Protein AF-A0A1I3SC33-F1 (afdb_monomer_lite)

Secondary structure (DSSP, 8-state):
-PPP------------PPPPTT-GGGSGGGHHHHTT-TTTB--EEPPPBGGGTTB--EE--B-STTGGGGGS--EE-PPPHHHHHHHHHTT-TT-SHHHHHHHHHHHEEETT---SS--BSSSEEEEE-SS--TTTTPPPPS-S------TTS------------EEEPP-PPPPPPSS---

Foldseek 3Di:
DDDDDPDPDPDLDQQPADDDPVLLLQDLVSLVVQFPDVRFWPFDWDAQDVVVVGDIDTDTWGNHGVIVVSNDNQFDDDDDQVVQCVVVVVVPPLSHSVSCQVVQQQQEQEPVGDDSRHHRHHPWYKYFDPDDDPPPPDDDPPDDDDDPPPPPPDPDDDDDPPPGGIGTRDDDDPPDDPDDDD

pLDDT: mean 70.94, std 26.4, range [23.22, 97.81]

Structure (mmCIF, N/CA/C/O backbone):
data_AF-A0A1I3SC33-F1
#
_entry.id   AF-A0A1I3SC33-F1
#
loop_
_atom_site.group_PDB
_atom_site.id
_atom_site.type_symbol
_atom_site.label_atom_id
_atom_site.label_alt_id
_atom_site.label_comp_id
_atom_site.label_asym_id
_atom_site.label_entity_id
_atom_site.label_seq_id
_atom_site.pdbx_PDB_ins_code
_atom_site.Cartn_x
_atom_site.Cartn_y
_atom_site.Cartn_z
_atom_site.occupancy
_atom_site.B_iso_or_equiv
_atom_site.auth_seq_id
_atom_site.auth_comp_id
_atom_site.auth_asym_id
_atom_site.auth_atom_id
_atom_site.pdbx_PDB_model_num
ATOM 1 N N . MET A 1 1 ? -7.477 -32.908 -13.577 1.00 32.03 1 MET A N 1
ATOM 2 C CA . MET A 1 1 ? -6.289 -32.038 -13.717 1.00 32.03 1 MET A CA 1
ATOM 3 C C . MET A 1 1 ? -6.618 -30.701 -13.065 1.00 32.03 1 MET A C 1
ATOM 5 O O . MET A 1 1 ? -7.556 -30.053 -13.505 1.00 32.03 1 MET A O 1
ATOM 9 N N . ARG A 1 2 ? -5.966 -30.360 -11.945 1.00 26.41 2 ARG A N 1
ATOM 10 C CA . ARG A 1 2 ? -6.160 -29.098 -11.205 1.00 26.41 2 ARG A CA 1
ATOM 11 C C . ARG A 1 2 ? -5.083 -28.110 -11.666 1.00 26.41 2 ARG A C 1
ATOM 13 O O . ARG A 1 2 ? -3.906 -28.429 -11.538 1.00 26.41 2 ARG A O 1
ATOM 20 N N . GLY A 1 3 ? -5.483 -26.969 -12.226 1.00 28.27 3 GLY A N 1
ATOM 21 C CA . GLY A 1 3 ? -4.575 -25.861 -12.547 1.00 28.27 3 GLY A CA 1
ATOM 22 C C . GLY A 1 3 ? -4.099 -25.140 -11.277 1.00 28.27 3 GLY A C 1
ATOM 23 O O . GLY A 1 3 ? -4.764 -25.243 -10.241 1.00 28.27 3 GLY A O 1
ATOM 24 N N . PRO A 1 4 ? -2.946 -24.451 -11.309 1.00 35.31 4 PRO A N 1
ATOM 25 C CA . PRO A 1 4 ? -2.376 -23.840 -10.118 1.00 35.31 4 PRO A CA 1
ATOM 26 C C . PRO A 1 4 ? -3.161 -22.580 -9.732 1.00 35.31 4 PRO A C 1
ATOM 28 O O . PRO A 1 4 ? -3.255 -21.621 -10.494 1.00 35.31 4 PRO A O 1
ATOM 31 N N . ASN A 1 5 ? -3.721 -22.593 -8.522 1.00 26.94 5 ASN A N 1
ATOM 32 C CA . ASN A 1 5 ? -4.323 -21.429 -7.880 1.00 26.94 5 ASN A CA 1
ATOM 33 C C . ASN A 1 5 ? -3.212 -20.448 -7.483 1.00 26.94 5 ASN A C 1
ATOM 35 O O . ASN A 1 5 ? -2.452 -20.720 -6.552 1.00 26.94 5 ASN A O 1
ATOM 39 N N . LEU A 1 6 ? -3.117 -19.305 -8.165 1.00 27.39 6 L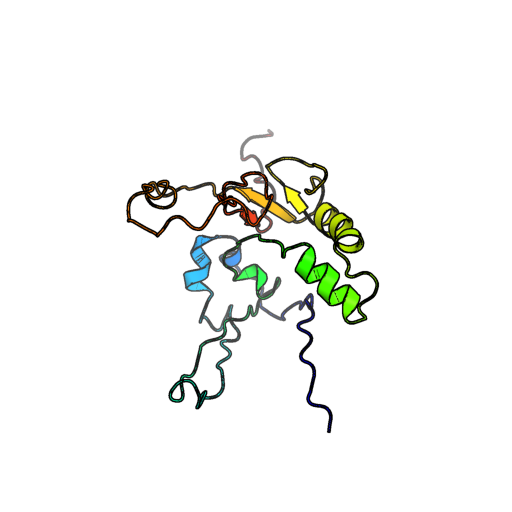EU A N 1
ATOM 40 C CA . LEU A 1 6 ? -2.217 -18.223 -7.772 1.00 27.39 6 LEU A CA 1
ATOM 41 C C . LEU A 1 6 ? -2.898 -17.372 -6.686 1.00 27.39 6 LEU A C 1
ATOM 43 O O . LEU A 1 6 ? -3.563 -16.375 -6.962 1.00 27.39 6 LEU A O 1
ATOM 47 N N . PHE A 1 7 ? -2.757 -17.788 -5.429 1.00 26.28 7 PHE A N 1
ATOM 48 C CA . PHE A 1 7 ? -3.059 -16.937 -4.282 1.00 26.28 7 PHE A CA 1
ATOM 49 C C . PHE A 1 7 ? -1.964 -15.872 -4.178 1.00 26.28 7 PHE A C 1
ATOM 51 O O . PHE A 1 7 ? -0.813 -16.176 -3.860 1.00 26.28 7 PHE A O 1
ATOM 58 N N . GLN A 1 8 ? -2.299 -14.612 -4.462 1.00 26.36 8 GLN A N 1
ATOM 59 C CA . GLN A 1 8 ? -1.384 -13.497 -4.234 1.00 26.36 8 GLN A CA 1
ATOM 60 C C . GLN A 1 8 ? -1.348 -13.185 -2.734 1.00 26.36 8 GLN A C 1
ATOM 62 O O . GLN A 1 8 ? -2.037 -12.303 -2.231 1.00 26.36 8 GLN A O 1
ATOM 67 N N . HIS A 1 9 ? -0.553 -13.966 -2.005 1.00 24.91 9 HIS A N 1
ATOM 68 C CA . HIS A 1 9 ? -0.194 -13.681 -0.625 1.00 24.91 9 HIS A CA 1
ATOM 69 C C . HIS A 1 9 ? 0.606 -12.374 -0.572 1.00 24.91 9 HIS A C 1
ATOM 71 O O . HIS A 1 9 ? 1.590 -12.202 -1.296 1.00 24.91 9 HIS A O 1
ATOM 77 N N . LEU A 1 10 ? 0.201 -11.459 0.310 1.00 25.86 10 LEU A N 1
ATOM 78 C CA . LEU A 1 10 ? 1.016 -10.323 0.728 1.00 25.86 10 LEU A CA 1
ATOM 79 C C . LEU A 1 10 ? 2.212 -10.872 1.525 1.00 25.86 10 LEU A C 1
ATOM 81 O O . LEU A 1 10 ? 2.184 -10.968 2.748 1.00 25.86 10 LEU A O 1
ATOM 85 N N . VAL A 1 11 ? 3.248 -11.303 0.811 1.00 25.05 11 VAL A N 1
ATOM 86 C CA . VAL A 1 11 ? 4.534 -11.676 1.397 1.00 25.05 11 VAL A CA 1
ATOM 87 C C . VAL A 1 11 ? 5.202 -10.389 1.870 1.00 25.05 11 VAL A C 1
ATOM 89 O O . VAL A 1 11 ? 5.450 -9.482 1.073 1.00 25.05 11 VAL A O 1
ATOM 92 N N . HIS A 1 12 ? 5.529 -10.313 3.162 1.00 26.64 12 HIS A N 1
ATOM 93 C CA . HIS A 1 12 ? 6.510 -9.361 3.678 1.00 26.64 12 HIS A CA 1
ATOM 94 C C . HIS A 1 12 ? 7.885 -9.794 3.143 1.00 26.64 12 HIS A C 1
ATOM 96 O O . HIS A 1 12 ? 8.677 -10.435 3.826 1.00 26.64 12 HIS A O 1
ATOM 102 N N . ALA A 1 13 ? 8.136 -9.545 1.858 1.00 32.19 13 ALA A N 1
ATOM 103 C CA . ALA A 1 13 ? 9.414 -9.845 1.244 1.00 32.19 13 ALA A CA 1
ATOM 104 C C . ALA A 1 13 ? 10.390 -8.762 1.707 1.00 32.19 13 ALA A C 1
ATOM 106 O O . ALA A 1 13 ? 10.353 -7.632 1.215 1.00 32.19 13 ALA A O 1
ATOM 107 N N . GLN A 1 14 ? 11.273 -9.092 2.651 1.00 36.09 14 GLN A N 1
ATOM 108 C CA . GLN A 1 14 ? 12.533 -8.367 2.769 1.00 36.09 14 GLN A CA 1
ATOM 109 C C . GLN A 1 14 ? 13.328 -8.647 1.489 1.00 36.09 14 GLN A C 1
ATOM 111 O O . GLN A 1 14 ? 14.097 -9.599 1.407 1.00 36.09 14 GLN A O 1
ATOM 116 N N . ALA A 1 15 ? 13.076 -7.859 0.442 1.00 41.19 15 ALA A N 1
ATOM 117 C CA . ALA A 1 15 ? 13.865 -7.932 -0.774 1.00 41.19 15 ALA A CA 1
ATOM 118 C C . ALA A 1 15 ? 15.292 -7.468 -0.451 1.00 41.19 15 ALA A C 1
ATOM 120 O O . ALA A 1 15 ? 15.502 -6.428 0.175 1.00 41.19 15 ALA A O 1
ATOM 121 N N . SER A 1 16 ? 16.260 -8.271 -0.886 1.00 42.97 16 SER A N 1
ATOM 122 C CA . SER A 1 16 ? 17.707 -8.166 -0.677 1.00 42.97 16 SER A CA 1
ATOM 123 C C . SER A 1 16 ? 18.358 -6.974 -1.402 1.00 42.97 16 SER A C 1
ATOM 125 O O . SER A 1 16 ? 19.382 -7.126 -2.072 1.00 42.97 16 SER A O 1
ATOM 127 N N . GLY A 1 17 ? 17.742 -5.794 -1.361 1.00 47.75 17 GLY A N 1
ATOM 128 C CA . GLY A 1 17 ? 18.296 -4.598 -1.985 1.00 47.75 17 GLY A CA 1
ATOM 129 C C . GLY A 1 17 ? 19.280 -3.866 -1.083 1.00 47.75 17 GLY A C 1
ATOM 130 O O . GLY A 1 17 ? 19.218 -3.935 0.145 1.00 47.75 17 GLY A O 1
ATOM 131 N N . LYS A 1 18 ? 20.211 -3.147 -1.711 1.00 54.91 18 LYS A N 1
ATOM 132 C CA . LYS A 1 18 ? 21.205 -2.336 -1.002 1.00 54.91 18 LYS A CA 1
ATOM 133 C C . LYS A 1 18 ? 20.527 -1.105 -0.401 1.00 54.91 18 LYS A C 1
ATOM 135 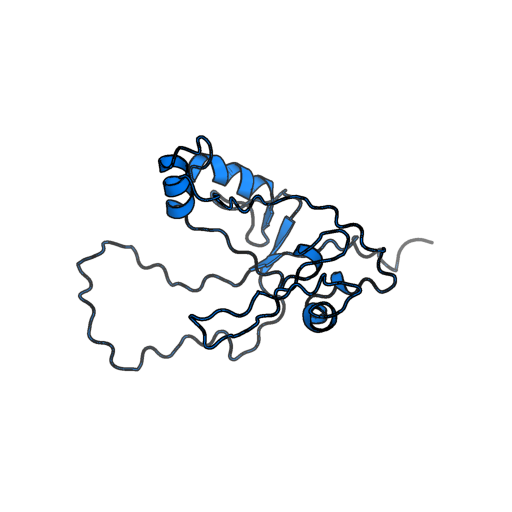O O . LYS A 1 18 ? 19.747 -0.448 -1.084 1.00 54.91 18 LYS A O 1
ATOM 140 N N . SER A 1 19 ? 20.888 -0.766 0.837 1.00 57.41 19 SER A N 1
ATOM 141 C CA . SER A 1 19 ? 20.473 0.490 1.473 1.00 57.41 19 SER A CA 1
ATOM 142 C C . SER A 1 19 ? 20.785 1.698 0.574 1.00 57.41 19 SER A C 1
ATOM 144 O O . SER A 1 19 ? 21.815 1.753 -0.113 1.00 57.41 19 SER A O 1
ATOM 146 N N . GLU A 1 20 ? 19.867 2.659 0.534 1.00 60.09 20 GLU A N 1
ATOM 147 C CA . GLU A 1 20 ? 19.929 3.799 -0.373 1.00 60.09 20 GLU A CA 1
ATOM 148 C C . GLU A 1 20 ? 20.576 5.013 0.288 1.00 60.09 20 GLU A C 1
ATOM 150 O O . GLU A 1 20 ? 20.032 5.586 1.224 1.00 60.09 20 GLU A O 1
ATOM 155 N N . LYS A 1 21 ? 21.707 5.475 -0.255 1.00 59.97 21 LYS A N 1
ATOM 156 C CA . LYS A 1 21 ? 22.422 6.652 0.272 1.00 59.97 21 LYS A CA 1
ATOM 157 C C . LYS A 1 21 ? 21.638 7.968 0.154 1.00 59.97 21 LYS A C 1
ATOM 159 O O . LYS A 1 21 ? 21.850 8.862 0.957 1.00 59.97 21 LYS A O 1
ATOM 164 N N . LEU A 1 22 ? 20.777 8.092 -0.859 1.00 64.31 22 LEU A N 1
ATOM 165 C CA . LEU A 1 22 ? 20.050 9.330 -1.181 1.00 64.31 22 LEU A CA 1
ATOM 166 C C . LEU A 1 22 ? 18.586 9.317 -0.705 1.00 64.31 22 LEU A C 1
ATOM 168 O O . LEU A 1 22 ? 17.872 10.283 -0.942 1.00 64.31 22 LEU A O 1
ATOM 172 N N . ASN A 1 23 ? 18.139 8.226 -0.064 1.00 78.75 23 ASN A N 1
ATOM 173 C CA . ASN A 1 23 ? 16.772 8.038 0.439 1.00 78.75 23 ASN A CA 1
ATOM 174 C C . ASN A 1 23 ? 15.668 8.409 -0.578 1.00 78.75 23 ASN A C 1
ATOM 176 O O . ASN A 1 23 ? 14.636 8.981 -0.223 1.00 78.75 23 ASN A O 1
ATOM 180 N N . ILE A 1 24 ? 15.882 8.105 -1.862 1.00 79.06 24 ILE A N 1
ATOM 181 C CA . ILE A 1 24 ? 14.985 8.536 -2.940 1.00 79.06 24 ILE A CA 1
ATOM 182 C C . ILE A 1 24 ? 13.604 7.874 -2.821 1.00 79.06 24 ILE A C 1
ATOM 184 O O . ILE A 1 24 ? 12.593 8.507 -3.111 1.00 79.06 24 ILE A O 1
ATOM 188 N N . THR A 1 25 ? 13.526 6.657 -2.272 1.00 79.25 25 THR A N 1
ATOM 189 C CA . THR A 1 25 ? 12.257 5.971 -1.977 1.00 79.25 25 THR A CA 1
ATOM 190 C C . THR A 1 25 ? 11.397 6.662 -0.922 1.00 79.25 25 THR A C 1
ATOM 192 O O . THR A 1 25 ? 10.219 6.338 -0.799 1.00 79.25 25 THR A O 1
ATOM 195 N N . SER A 1 26 ? 11.931 7.603 -0.145 1.00 82.25 26 SER A N 1
ATOM 196 C CA . SER A 1 26 ? 11.119 8.404 0.781 1.00 82.25 26 SER A CA 1
ATOM 197 C C . SER A 1 26 ? 10.384 9.557 0.101 1.00 82.25 26 SER A C 1
ATOM 199 O O . SER A 1 26 ? 9.431 10.077 0.675 1.00 82.25 26 SER A O 1
ATOM 201 N N . VAL A 1 27 ? 10.796 9.943 -1.113 1.00 84.44 27 VAL A N 1
ATOM 202 C CA . VAL A 1 27 ? 10.223 11.068 -1.853 1.00 84.44 27 VAL A CA 1
ATOM 203 C C . VAL A 1 27 ? 9.103 10.555 -2.768 1.00 84.44 27 VAL A C 1
ATOM 205 O O . VAL A 1 27 ? 9.390 9.879 -3.756 1.00 84.44 27 VAL A O 1
ATOM 208 N N . PRO A 1 28 ? 7.831 10.912 -2.504 1.00 80.06 28 PRO A N 1
ATOM 209 C CA . PRO A 1 28 ? 6.662 10.534 -3.302 1.00 80.06 28 PRO A CA 1
ATOM 210 C C . PRO A 1 28 ? 6.840 10.578 -4.825 1.00 80.06 28 PRO A C 1
ATOM 212 O O . PRO A 1 28 ? 6.625 9.590 -5.526 1.00 80.06 28 PRO A O 1
ATOM 215 N N . ALA A 1 29 ? 7.257 11.737 -5.339 1.00 82.94 29 ALA A N 1
ATOM 216 C CA . ALA A 1 29 ? 7.386 11.986 -6.770 1.00 82.94 29 ALA A CA 1
ATOM 217 C C . ALA A 1 29 ? 8.534 11.197 -7.414 1.00 82.94 29 ALA A C 1
ATOM 219 O O . ALA A 1 29 ? 8.577 11.049 -8.634 1.00 82.94 29 ALA A O 1
ATOM 220 N N . ALA A 1 30 ? 9.458 10.669 -6.609 1.00 83.88 30 ALA A N 1
ATOM 221 C CA . ALA A 1 30 ? 10.629 9.989 -7.124 1.00 83.88 30 ALA A CA 1
ATOM 222 C C . ALA A 1 30 ? 10.360 8.553 -7.597 1.00 83.88 30 ALA A C 1
ATOM 224 O O . ALA A 1 30 ? 11.254 7.927 -8.160 1.00 83.88 30 ALA A O 1
ATOM 225 N N . LEU A 1 31 ? 9.118 8.068 -7.463 1.00 85.19 31 LEU A N 1
ATOM 226 C CA . LEU A 1 31 ? 8.608 6.867 -8.132 1.00 85.19 31 LEU A CA 1
ATOM 227 C C . LEU A 1 31 ? 9.031 6.778 -9.609 1.00 85.19 31 LEU A C 1
ATOM 229 O O . LEU A 1 31 ? 9.401 5.711 -10.094 1.00 85.19 31 LEU A O 1
ATOM 233 N N . LEU A 1 32 ? 8.996 7.910 -10.319 1.00 86.56 32 LEU A N 1
ATOM 234 C CA . LEU A 1 32 ? 9.347 7.991 -11.740 1.00 86.56 32 LEU A CA 1
ATOM 235 C C . LEU A 1 32 ? 10.818 7.640 -12.020 1.00 86.56 32 LEU A C 1
ATOM 237 O O . LEU A 1 32 ? 11.151 7.272 -13.140 1.00 86.56 32 LEU A O 1
ATOM 241 N N . TYR A 1 33 ? 11.687 7.738 -11.011 1.00 87.25 33 TYR A N 1
ATOM 242 C CA . TYR A 1 33 ? 13.106 7.387 -11.101 1.00 87.25 33 TYR A CA 1
ATOM 243 C C . TYR A 1 33 ? 13.412 5.974 -10.585 1.00 87.25 33 TYR A C 1
ATOM 245 O O . TYR A 1 33 ? 14.527 5.478 -10.778 1.00 87.25 33 TYR A O 1
ATOM 253 N N . THR A 1 34 ? 12.456 5.334 -9.901 1.00 87.19 34 THR A N 1
ATOM 254 C CA . THR A 1 34 ? 12.630 3.994 -9.330 1.00 87.19 34 THR A CA 1
ATOM 255 C C . THR A 1 34 ? 12.048 2.899 -10.220 1.00 87.19 34 THR A C 1
ATOM 257 O O . THR A 1 34 ? 12.675 1.850 -10.356 1.00 87.19 34 THR A O 1
ATOM 260 N N . ILE A 1 35 ? 10.911 3.134 -10.880 1.00 89.12 35 ILE A N 1
ATOM 261 C CA . ILE A 1 35 ? 10.352 2.202 -11.873 1.00 89.12 35 ILE A CA 1
ATOM 262 C C . ILE A 1 35 ? 11.308 2.071 -13.069 1.00 89.12 35 ILE A C 1
ATOM 264 O O . ILE A 1 35 ? 11.793 3.068 -13.597 1.00 89.12 35 ILE A O 1
ATOM 268 N N . GLY A 1 36 ? 11.586 0.838 -13.506 1.00 88.50 36 GLY A N 1
ATOM 269 C CA . GLY A 1 36 ? 12.467 0.565 -14.648 1.00 88.50 36 GLY A CA 1
ATOM 270 C C . GLY A 1 36 ? 13.970 0.675 -14.351 1.00 88.50 36 GLY A C 1
ATOM 271 O O . GLY A 1 36 ? 14.790 0.383 -15.225 1.00 88.50 36 GLY A O 1
ATOM 272 N N . ASN A 1 37 ? 14.350 1.049 -13.127 1.00 89.12 37 ASN A N 1
ATOM 273 C CA . ASN A 1 37 ? 15.738 1.177 -12.700 1.00 89.12 37 ASN A CA 1
ATOM 274 C C . ASN A 1 37 ? 16.203 -0.103 -11.992 1.00 89.12 37 ASN A C 1
ATOM 276 O O . ASN A 1 37 ? 15.687 -0.444 -10.937 1.00 89.12 37 ASN A O 1
ATOM 280 N N . GLU A 1 38 ? 17.230 -0.777 -12.512 1.00 90.06 38 GLU A N 1
ATOM 281 C CA . GLU A 1 38 ? 17.722 -2.079 -12.010 1.00 90.06 38 GLU A CA 1
ATOM 282 C C . GLU A 1 38 ? 18.175 -2.082 -10.547 1.00 90.06 38 GLU A C 1
ATOM 284 O O . GLU A 1 38 ? 18.268 -3.141 -9.914 1.00 90.06 38 GLU A O 1
ATOM 289 N N . ARG A 1 39 ? 18.464 -0.896 -10.002 1.00 88.38 39 ARG A N 1
ATOM 290 C CA . ARG A 1 39 ? 18.769 -0.721 -8.584 1.00 88.38 39 ARG A CA 1
ATOM 291 C C . ARG A 1 39 ? 17.535 -0.890 -7.696 1.00 88.38 39 ARG A C 1
ATOM 293 O O . ARG A 1 39 ? 17.678 -1.366 -6.574 1.00 88.38 39 ARG A O 1
ATOM 300 N N . TYR A 1 40 ? 16.370 -0.471 -8.180 1.00 89.31 40 TYR A N 1
ATOM 301 C CA . TYR A 1 40 ? 15.133 -0.337 -7.408 1.00 89.31 40 TYR A CA 1
ATOM 302 C C . TYR A 1 40 ? 14.029 -1.287 -7.865 1.00 89.31 40 TYR A C 1
ATOM 304 O O . TYR A 1 40 ? 13.105 -1.553 -7.101 1.00 89.31 40 TYR A O 1
ATOM 312 N N . ASP A 1 41 ? 14.134 -1.812 -9.080 1.00 92.44 41 ASP A N 1
ATOM 313 C CA . ASP A 1 41 ? 13.126 -2.603 -9.764 1.00 92.44 41 ASP A CA 1
ATOM 314 C C . ASP A 1 41 ? 13.749 -3.895 -10.310 1.00 92.44 41 ASP A C 1
ATOM 316 O O . ASP A 1 41 ? 14.838 -3.890 -10.889 1.00 92.44 41 ASP A O 1
ATOM 320 N N . TRP A 1 42 ? 13.052 -5.014 -10.124 1.00 93.06 42 TRP A N 1
ATOM 321 C CA . TRP A 1 42 ? 13.385 -6.290 -10.755 1.00 93.06 42 TRP A CA 1
ATOM 322 C C . TRP A 1 42 ? 13.158 -6.286 -12.269 1.00 93.06 42 TRP A C 1
ATOM 324 O O . TRP A 1 42 ? 13.743 -7.120 -12.953 1.00 93.06 42 TRP A O 1
ATOM 334 N N . LYS A 1 43 ? 12.346 -5.353 -12.788 1.00 94.12 43 LYS A N 1
ATOM 335 C CA . LYS A 1 43 ? 12.043 -5.172 -14.216 1.00 94.12 43 LYS A CA 1
ATOM 336 C C . LYS A 1 43 ? 11.501 -6.442 -14.870 1.00 94.12 43 LYS A C 1
ATOM 338 O O . LYS A 1 43 ? 11.921 -6.807 -15.967 1.00 94.12 43 LYS A O 1
ATOM 343 N N . TYR A 1 44 ? 10.571 -7.117 -14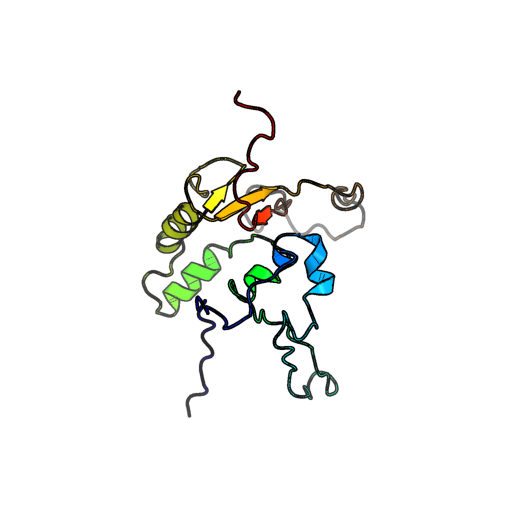.198 1.00 94.12 44 TYR A N 1
ATOM 344 C CA . TYR A 1 44 ? 9.905 -8.257 -14.815 1.00 94.12 44 TYR A CA 1
ATOM 345 C C . TYR A 1 44 ? 9.173 -7.825 -16.080 1.00 94.12 44 TYR A C 1
ATOM 347 O O . TYR A 1 44 ? 8.641 -6.715 -16.170 1.00 94.12 44 TYR A O 1
ATOM 355 N N . GLN A 1 45 ? 9.147 -8.733 -17.041 1.00 95.75 45 GLN A N 1
ATOM 356 C CA . GLN A 1 45 ? 8.380 -8.609 -18.265 1.00 95.75 45 GLN A CA 1
ATOM 357 C C . GLN A 1 45 ? 7.433 -9.796 -18.345 1.00 95.75 45 GLN A C 1
ATOM 359 O O . GLN A 1 45 ? 7.751 -10.882 -17.852 1.00 95.75 45 GLN A O 1
ATOM 364 N N . THR A 1 46 ? 6.254 -9.575 -18.909 1.00 95.56 46 THR A N 1
ATOM 365 C CA . THR A 1 46 ? 5.361 -10.681 -19.246 1.00 95.56 46 THR A CA 1
ATOM 366 C C . THR A 1 46 ? 5.918 -11.451 -20.436 1.00 95.56 46 THR A C 1
ATOM 368 O O . THR A 1 46 ? 6.653 -10.903 -21.256 1.00 95.56 46 THR A O 1
ATOM 371 N N . GLU A 1 47 ? 5.516 -12.709 -20.578 1.00 96.38 47 GLU A N 1
ATOM 372 C CA . GLU A 1 47 ? 5.597 -13.357 -21.886 1.00 96.38 47 GLU A CA 1
ATOM 373 C C . GLU A 1 47 ? 4.677 -12.622 -22.883 1.00 96.38 47 GLU A C 1
ATOM 375 O O . GLU A 1 47 ? 3.714 -11.970 -22.451 1.00 96.38 47 GLU A O 1
ATOM 380 N N . PRO A 1 48 ? 4.943 -12.699 -24.199 1.00 97.12 48 PRO A N 1
ATOM 381 C CA . PRO A 1 48 ? 4.054 -12.143 -25.214 1.00 97.12 48 PRO A CA 1
ATOM 382 C C . PRO A 1 48 ? 2.641 -12.719 -25.080 1.00 97.12 48 PRO A C 1
ATOM 384 O O . PRO A 1 48 ? 2.473 -13.938 -25.079 1.00 97.12 48 PRO A O 1
ATOM 387 N N . ASP A 1 49 ? 1.625 -11.858 -24.989 1.00 93.94 49 ASP A N 1
ATOM 388 C CA . ASP A 1 49 ? 0.225 -12.282 -24.865 1.00 93.94 49 ASP A CA 1
ATOM 389 C C . ASP A 1 49 ? -0.454 -12.364 -26.249 1.00 93.94 49 ASP A C 1
ATOM 391 O O . ASP A 1 49 ? -0.723 -11.325 -26.863 1.00 93.94 49 ASP A O 1
ATOM 395 N N . PRO A 1 50 ? -0.788 -13.568 -26.759 1.00 95.62 50 PRO A N 1
ATOM 396 C CA . PRO A 1 50 ? -1.442 -13.720 -28.059 1.00 95.62 50 PRO A CA 1
ATOM 397 C C . PRO A 1 50 ? -2.838 -13.091 -28.125 1.00 95.62 50 PRO A C 1
ATOM 399 O O . PRO A 1 50 ? -3.311 -12.779 -29.211 1.00 95.62 50 PRO A O 1
ATOM 402 N N . THR A 1 51 ? -3.506 -12.895 -26.984 1.00 96.25 51 THR A N 1
ATOM 403 C CA . THR A 1 51 ? -4.816 -12.223 -26.922 1.00 96.25 51 THR A CA 1
ATOM 404 C C . THR A 1 51 ? -4.701 -10.702 -27.025 1.00 96.25 51 THR A C 1
ATOM 406 O O . THR A 1 51 ? -5.713 -10.010 -27.136 1.00 96.25 51 THR A O 1
ATOM 409 N N . ARG A 1 52 ? -3.469 -10.178 -26.999 1.00 95.44 52 ARG A N 1
ATOM 410 C CA . ARG A 1 52 ? -3.137 -8.750 -27.031 1.00 95.44 52 ARG A CA 1
ATOM 411 C C . ARG A 1 52 ? -2.070 -8.455 -28.087 1.00 95.44 52 ARG A C 1
ATOM 413 O O . ARG A 1 52 ? -1.150 -7.686 -27.828 1.00 95.44 52 ARG A O 1
ATOM 420 N N . ASP A 1 53 ? -2.162 -9.105 -29.247 1.00 95.94 53 ASP A N 1
ATOM 421 C CA . ASP A 1 53 ? -1.248 -8.923 -30.387 1.00 95.94 53 ASP A CA 1
ATOM 422 C C . ASP A 1 53 ? 0.241 -9.138 -30.045 1.00 95.94 53 ASP A C 1
ATOM 424 O O . ASP A 1 53 ? 1.131 -8.497 -30.604 1.00 95.94 53 ASP A O 1
ATOM 428 N N . GLY A 1 54 ? 0.531 -10.041 -29.103 1.00 95.81 54 GLY A N 1
ATOM 429 C CA . GLY A 1 54 ? 1.895 -10.331 -28.658 1.00 95.81 54 GLY A CA 1
ATOM 430 C C . GLY A 1 54 ? 2.499 -9.250 -27.759 1.00 95.81 54 GLY A C 1
ATOM 431 O O . GLY A 1 54 ? 3.721 -9.200 -27.615 1.00 95.81 54 GLY A O 1
ATOM 432 N N . LEU A 1 55 ? 1.676 -8.383 -27.157 1.00 96.94 55 LEU A N 1
ATOM 433 C CA . LEU A 1 55 ? 2.142 -7.338 -26.250 1.00 96.94 55 LEU A CA 1
ATOM 434 C C . LEU A 1 55 ? 2.952 -7.931 -25.085 1.00 96.94 55 LEU A C 1
ATOM 436 O O . LEU A 1 55 ? 2.507 -8.860 -24.409 1.00 96.94 55 LEU A O 1
ATOM 440 N N . VAL A 1 56 ? 4.118 -7.333 -24.834 1.00 96.06 56 VAL A N 1
ATOM 441 C CA . VAL A 1 56 ? 4.976 -7.594 -23.672 1.00 96.06 56 VAL A CA 1
ATOM 442 C C . VAL A 1 56 ? 4.913 -6.385 -22.745 1.00 96.06 56 VAL A C 1
ATOM 444 O O . VAL A 1 56 ? 5.296 -5.278 -23.125 1.00 96.06 56 VAL A O 1
ATOM 447 N N . GLU A 1 57 ? 4.420 -6.584 -21.525 1.00 93.88 57 GLU A N 1
ATOM 448 C CA . GLU A 1 57 ? 4.236 -5.515 -20.544 1.00 93.88 57 GLU A CA 1
ATOM 449 C C . GLU A 1 57 ? 5.352 -5.508 -19.498 1.00 93.88 57 GLU A C 1
ATOM 451 O O . GLU A 1 57 ? 5.788 -6.549 -19.003 1.00 93.88 57 GLU A O 1
ATOM 456 N N . ALA A 1 58 ? 5.785 -4.308 -19.108 1.00 93.25 58 ALA A N 1
ATOM 457 C CA . ALA A 1 58 ? 6.698 -4.124 -17.987 1.00 93.25 58 ALA A CA 1
ATOM 458 C C . ALA A 1 58 ? 5.931 -4.197 -16.660 1.00 93.25 58 ALA A C 1
ATOM 460 O O . ALA A 1 58 ? 4.975 -3.451 -16.438 1.00 93.25 58 ALA A O 1
ATOM 461 N N . TRP A 1 59 ? 6.359 -5.085 -15.765 1.00 94.12 59 TRP A N 1
ATOM 462 C CA . TRP A 1 59 ? 5.747 -5.320 -14.458 1.00 94.12 59 TRP A CA 1
ATOM 463 C C . TRP A 1 59 ? 6.728 -4.931 -13.343 1.00 94.12 59 TRP A C 1
ATOM 465 O O . TRP A 1 59 ? 7.473 -5.783 -12.844 1.00 94.12 59 TRP A O 1
ATOM 475 N N . PRO A 1 60 ? 6.744 -3.650 -12.928 1.00 93.19 60 PRO A N 1
ATOM 476 C CA . PRO A 1 60 ? 7.700 -3.171 -11.940 1.00 93.19 60 PRO A CA 1
ATOM 477 C C . PRO A 1 60 ? 7.480 -3.827 -10.573 1.00 93.19 60 PRO A C 1
ATOM 479 O O . PRO A 1 60 ? 6.352 -3.908 -10.074 1.00 93.19 60 PRO A O 1
ATOM 482 N N . ARG A 1 61 ? 8.565 -4.289 -9.942 1.00 94.38 61 ARG A N 1
ATOM 483 C CA . ARG A 1 61 ? 8.576 -4.895 -8.600 1.00 94.38 61 ARG A CA 1
ATOM 484 C C . ARG A 1 61 ? 9.782 -4.426 -7.807 1.00 94.38 61 ARG A C 1
ATOM 486 O O . ARG A 1 61 ? 10.915 -4.571 -8.246 1.00 94.38 61 ARG A O 1
ATOM 493 N N . GLY A 1 62 ? 9.539 -3.935 -6.593 1.00 91.06 62 GLY A N 1
ATOM 494 C CA . GLY A 1 62 ? 10.590 -3.342 -5.768 1.00 91.06 62 GLY A CA 1
ATOM 495 C C . GLY A 1 62 ? 11.702 -4.324 -5.393 1.00 91.06 62 GLY A C 1
ATOM 496 O O . GLY A 1 62 ? 11.445 -5.376 -4.803 1.00 91.06 62 GLY A O 1
ATOM 497 N N . ARG A 1 63 ? 12.943 -3.939 -5.692 1.00 90.44 63 ARG A N 1
ATOM 498 C CA . ARG A 1 63 ? 14.202 -4.634 -5.390 1.00 90.44 63 ARG A CA 1
ATOM 499 C C . ARG A 1 63 ? 14.974 -3.937 -4.260 1.00 90.44 63 ARG A C 1
ATOM 501 O O . ARG A 1 63 ? 16.188 -3.783 -4.305 1.00 90.44 63 ARG A O 1
ATOM 508 N N . VAL A 1 64 ? 14.266 -3.490 -3.228 1.00 87.62 64 VAL A N 1
ATOM 509 C CA . VAL A 1 64 ? 14.827 -2.754 -2.080 1.00 87.62 64 VAL A CA 1
ATOM 510 C C . VAL A 1 64 ? 14.152 -3.152 -0.773 1.00 87.62 64 VAL A C 1
ATOM 512 O O . VAL A 1 64 ? 13.060 -3.719 -0.823 1.00 87.62 64 VAL A O 1
ATOM 515 N N . PRO A 1 65 ? 14.753 -2.885 0.402 1.00 85.75 65 PRO A N 1
ATOM 516 C CA . PRO A 1 65 ? 14.052 -3.023 1.674 1.00 85.75 65 PRO A CA 1
ATOM 517 C C . PRO A 1 65 ? 12.711 -2.270 1.647 1.00 85.75 65 PRO A C 1
ATOM 519 O O . PRO A 1 65 ? 12.638 -1.131 1.194 1.00 85.75 65 PRO A O 1
ATOM 522 N N . GLY A 1 66 ? 11.633 -2.929 2.080 1.00 85.31 66 GLY A N 1
ATOM 523 C CA . GLY A 1 66 ? 10.254 -2.447 1.896 1.00 85.31 66 GLY A CA 1
ATOM 524 C C . GLY A 1 66 ? 9.592 -2.897 0.583 1.00 85.31 66 GLY A C 1
ATOM 525 O O . GLY A 1 66 ? 8.387 -2.717 0.404 1.00 85.31 66 GLY A O 1
ATOM 526 N N . GLY A 1 67 ? 10.346 -3.526 -0.319 1.00 90.69 67 GLY A N 1
ATOM 527 C CA . GLY A 1 67 ? 9.851 -4.165 -1.534 1.00 90.69 67 GLY A CA 1
ATOM 528 C C . GLY A 1 67 ? 9.086 -3.202 -2.438 1.00 90.69 67 GLY A C 1
ATOM 529 O O . GLY A 1 67 ? 9.468 -2.049 -2.626 1.00 90.69 67 GLY A O 1
ATOM 530 N N . SER A 1 68 ? 7.970 -3.669 -2.998 1.00 90.38 68 SER A N 1
ATOM 531 C CA . SER A 1 68 ? 7.148 -2.845 -3.899 1.00 90.38 68 SER A CA 1
ATOM 532 C C . SER A 1 68 ? 6.498 -1.651 -3.192 1.00 90.38 68 SER A C 1
ATOM 534 O O . SER A 1 68 ? 6.226 -0.647 -3.842 1.00 90.38 68 SER A O 1
ATOM 536 N N . SER A 1 69 ? 6.308 -1.696 -1.870 1.00 87.56 69 SER A N 1
ATOM 537 C CA . SER A 1 69 ? 5.783 -0.554 -1.108 1.00 87.56 69 SER A CA 1
ATOM 538 C C . SER A 1 69 ? 6.736 0.644 -1.109 1.00 87.56 69 SER A C 1
ATOM 540 O O . SER A 1 69 ? 6.275 1.776 -0.980 1.00 87.56 69 SER A O 1
ATOM 542 N N . ALA A 1 70 ? 8.042 0.420 -1.304 1.00 87.75 70 ALA A N 1
ATOM 543 C CA . ALA A 1 70 ? 9.054 1.472 -1.436 1.00 87.75 70 ALA A CA 1
ATOM 544 C C . ALA A 1 70 ? 9.083 2.121 -2.833 1.00 87.75 70 ALA A C 1
ATOM 546 O O . ALA A 1 70 ? 9.659 3.193 -3.003 1.00 87.75 70 ALA A O 1
ATOM 547 N N . ILE A 1 71 ? 8.435 1.512 -3.828 1.00 88.25 71 ILE A N 1
ATOM 548 C CA . ILE A 1 71 ? 8.345 2.024 -5.204 1.00 88.25 71 ILE A CA 1
ATOM 549 C C . ILE A 1 71 ? 6.893 2.072 -5.706 1.00 88.25 71 ILE A C 1
ATOM 551 O O . ILE A 1 71 ? 6.639 1.937 -6.893 1.00 88.25 71 ILE A O 1
ATOM 555 N N . ASN A 1 72 ? 5.914 2.216 -4.810 1.00 87.31 72 ASN A N 1
ATOM 556 C CA . ASN A 1 72 ? 4.503 2.384 -5.171 1.00 87.31 72 ASN A CA 1
ATOM 557 C C . ASN A 1 72 ? 4.111 3.869 -5.321 1.00 87.31 72 ASN A C 1
ATOM 559 O O . ASN A 1 72 ? 4.858 4.770 -4.936 1.00 87.31 72 ASN A O 1
ATOM 563 N N . GLY A 1 73 ? 2.900 4.122 -5.826 1.00 86.81 73 GLY A N 1
ATOM 564 C CA . GLY A 1 73 ? 2.297 5.462 -5.909 1.00 86.81 73 GLY A CA 1
ATOM 565 C C . GLY A 1 73 ? 1.656 5.966 -4.612 1.00 86.81 73 GLY A C 1
ATOM 566 O O . GLY A 1 73 ? 0.922 6.944 -4.646 1.00 86.81 73 GLY A O 1
ATOM 567 N N . MET A 1 74 ? 1.892 5.284 -3.486 1.00 87.69 74 MET A N 1
ATOM 568 C CA . MET A 1 74 ? 1.382 5.587 -2.139 1.00 87.69 74 MET A CA 1
ATOM 569 C C . MET A 1 74 ? -0.139 5.642 -1.978 1.00 87.69 74 MET A C 1
ATOM 571 O O . MET A 1 74 ? -0.599 5.960 -0.892 1.00 87.69 74 MET A O 1
ATOM 575 N N . ILE A 1 75 ? -0.924 5.326 -3.004 1.00 86.88 75 ILE A N 1
ATOM 576 C CA . ILE A 1 75 ? -2.386 5.295 -2.917 1.00 86.88 75 ILE A CA 1
ATOM 577 C C . ILE A 1 75 ? -2.810 4.279 -1.849 1.00 86.88 75 ILE A C 1
ATOM 579 O O . ILE A 1 75 ? -2.436 3.105 -1.922 1.00 86.88 75 ILE A O 1
ATOM 583 N N . TYR A 1 76 ? -3.604 4.731 -0.879 1.00 87.00 76 TYR A N 1
ATOM 584 C CA . TYR A 1 76 ? -4.199 3.889 0.150 1.00 87.00 76 TYR A CA 1
ATOM 585 C C . TYR A 1 76 ? -5.690 3.702 -0.132 1.00 87.00 76 TYR A C 1
ATOM 587 O O . TYR A 1 76 ? -6.475 4.643 -0.067 1.00 87.00 76 TYR A O 1
ATOM 595 N N . VAL A 1 77 ? -6.084 2.473 -0.464 1.00 87.56 77 VAL A N 1
ATOM 596 C CA . VAL A 1 77 ? -7.480 2.088 -0.706 1.00 87.56 77 VAL A CA 1
ATOM 597 C C . VAL A 1 77 ? -7.708 0.706 -0.106 1.00 87.56 77 VAL A C 1
ATOM 599 O O . VAL A 1 77 ? -6.849 -0.171 -0.196 1.00 87.56 77 VAL A O 1
ATOM 602 N N . ARG A 1 78 ? -8.883 0.500 0.493 1.00 87.25 78 ARG A N 1
ATOM 603 C CA . ARG A 1 78 ? -9.342 -0.814 0.957 1.00 87.25 78 ARG A CA 1
ATOM 604 C C . ARG A 1 78 ? -10.365 -1.390 -0.013 1.00 87.25 78 ARG A C 1
ATOM 606 O O . ARG A 1 78 ? -11.142 -0.645 -0.608 1.00 87.25 78 ARG A O 1
ATOM 613 N N . ALA A 1 79 ? -10.386 -2.714 -0.128 1.00 87.12 79 ALA A N 1
ATOM 614 C CA . ALA A 1 79 ? -11.445 -3.420 -0.842 1.00 87.12 79 ALA A CA 1
ATOM 615 C C . ALA A 1 79 ? -12.803 -3.255 -0.134 1.00 87.12 79 ALA A C 1
ATOM 617 O O . ALA A 1 79 ? -12.871 -2.843 1.030 1.00 87.12 79 ALA A O 1
ATOM 618 N N . ARG A 1 80 ? -13.896 -3.561 -0.840 1.00 91.12 80 ARG A N 1
ATOM 619 C CA . ARG A 1 80 ? -15.251 -3.464 -0.280 1.00 91.12 80 ARG A CA 1
ATOM 620 C C . ARG A 1 80 ? -15.520 -4.662 0.629 1.00 91.12 80 ARG A C 1
ATOM 622 O O . ARG A 1 80 ? -14.983 -5.740 0.401 1.00 91.12 80 ARG A O 1
ATOM 629 N N . ALA A 1 81 ? -16.420 -4.502 1.601 1.00 92.88 81 ALA A N 1
ATOM 630 C CA . ALA A 1 81 ? -16.827 -5.584 2.508 1.00 92.88 81 ALA A CA 1
ATOM 631 C C . ALA A 1 81 ? -17.220 -6.875 1.761 1.00 92.88 81 ALA A C 1
ATOM 633 O O . ALA A 1 81 ? -16.742 -7.955 2.091 1.00 92.88 81 ALA A O 1
ATOM 634 N N . ALA A 1 82 ? -17.981 -6.738 0.669 1.00 94.12 82 ALA A N 1
ATOM 635 C CA . ALA A 1 82 ? -18.414 -7.862 -0.159 1.00 94.12 82 ALA A CA 1
ATOM 636 C C . ALA A 1 82 ? -17.260 -8.683 -0.767 1.00 94.12 82 ALA A C 1
ATOM 638 O O . ALA A 1 82 ? -17.436 -9.872 -1.021 1.00 94.12 82 ALA A O 1
ATOM 639 N N . ASP A 1 83 ? -16.091 -8.077 -1.005 1.00 95.69 83 ASP A N 1
ATOM 640 C CA . ASP A 1 83 ? -14.926 -8.793 -1.534 1.00 95.69 83 ASP A CA 1
ATOM 641 C C . ASP A 1 83 ? -14.367 -9.767 -0.472 1.00 95.69 83 ASP A C 1
ATOM 643 O O . ASP A 1 83 ? -14.059 -10.918 -0.782 1.00 95.69 83 ASP A O 1
ATOM 647 N N . PHE A 1 84 ? -14.338 -9.339 0.796 1.00 96.00 84 PHE A N 1
ATOM 648 C CA . PHE A 1 84 ? -13.933 -10.146 1.955 1.00 96.00 84 PHE A CA 1
ATOM 649 C C . PHE A 1 84 ? -14.957 -11.232 2.289 1.00 96.00 84 PHE A C 1
ATOM 651 O O . PHE A 1 84 ? -14.609 -12.404 2.427 1.00 96.00 84 PHE A O 1
ATOM 658 N N . ASP A 1 85 ? -16.242 -10.878 2.320 1.00 96.25 85 ASP A N 1
ATOM 659 C CA . ASP A 1 85 ? -17.312 -11.843 2.586 1.00 96.25 85 ASP A CA 1
ATOM 660 C C . ASP A 1 85 ? -17.379 -12.922 1.496 1.00 96.25 85 ASP A C 1
ATOM 662 O O . ASP A 1 85 ? -17.597 -14.100 1.786 1.00 96.25 85 ASP A O 1
ATOM 666 N N . ARG A 1 86 ? -17.097 -12.556 0.237 1.00 96.88 86 ARG A N 1
ATOM 667 C CA . ARG A 1 86 ? -16.945 -13.519 -0.858 1.00 96.88 86 ARG A CA 1
ATOM 668 C C . ARG A 1 86 ? -15.780 -14.476 -0.608 1.00 96.88 86 ARG A C 1
ATOM 670 O O . ARG A 1 86 ? -15.936 -15.670 -0.851 1.00 96.88 86 ARG A O 1
ATOM 677 N N . TRP A 1 87 ? -14.630 -13.995 -0.137 1.00 96.56 87 TRP A N 1
ATOM 678 C CA . TRP A 1 87 ? -13.502 -14.870 0.197 1.00 96.56 87 TRP A CA 1
ATOM 679 C C . TRP A 1 87 ? -13.813 -15.800 1.364 1.00 96.56 87 TRP A C 1
ATOM 681 O O . TRP A 1 87 ? -13.472 -16.981 1.287 1.00 96.56 87 TRP A O 1
ATOM 691 N N . ALA A 1 88 ? -14.503 -15.310 2.393 1.00 97.25 88 ALA A N 1
ATOM 692 C CA . ALA A 1 88 ? -14.988 -16.149 3.483 1.00 97.25 88 ALA A CA 1
ATOM 693 C C . ALA A 1 88 ? -15.940 -17.242 2.965 1.00 97.25 88 ALA A C 1
ATOM 695 O O . ALA A 1 88 ? -15.759 -18.418 3.279 1.00 97.25 88 ALA A O 1
ATOM 696 N N . GLY A 1 89 ? -16.876 -16.885 2.078 1.00 97.00 89 GLY A N 1
ATOM 697 C CA . GLY A 1 89 ? -17.789 -17.828 1.422 1.00 97.00 89 GLY A CA 1
ATOM 698 C C . GLY A 1 89 ? -17.107 -18.855 0.506 1.00 97.00 89 GLY A C 1
ATOM 699 O O . GLY A 1 89 ? -17.671 -19.914 0.249 1.00 97.00 89 GLY A O 1
ATOM 700 N N . MET A 1 90 ? -15.879 -18.588 0.048 1.00 97.81 90 MET A N 1
ATOM 701 C CA . MET A 1 90 ? -15.040 -19.546 -0.691 1.00 97.81 90 MET A CA 1
ATOM 702 C C . MET A 1 90 ? -14.283 -20.527 0.220 1.00 97.81 90 MET A C 1
ATOM 704 O O . MET A 1 90 ? -13.488 -21.324 -0.276 1.00 97.81 90 MET A O 1
ATOM 708 N N . GLY A 1 91 ? -14.512 -20.479 1.536 1.00 97.25 91 GLY A N 1
ATOM 709 C CA . GLY A 1 91 ? -13.873 -21.353 2.520 1.00 97.25 91 GLY A CA 1
ATOM 710 C C . GLY A 1 91 ? -12.671 -20.735 3.240 1.00 97.25 91 GLY A C 1
ATOM 711 O O . GLY A 1 91 ? -11.997 -21.438 3.989 1.00 97.25 91 GLY A O 1
ATOM 712 N N . ASN A 1 92 ? -12.396 -19.437 3.058 1.00 97.12 92 ASN A N 1
ATOM 713 C CA . ASN A 1 92 ? -11.338 -18.741 3.796 1.00 97.12 92 ASN A CA 1
ATOM 714 C C . ASN A 1 92 ? -11.879 -18.211 5.133 1.00 97.12 92 ASN A C 1
ATOM 716 O O . ASN A 1 92 ? -12.155 -17.021 5.286 1.00 97.12 92 ASN A O 1
ATOM 720 N N . SER A 1 93 ? -12.064 -19.095 6.111 1.00 96.69 93 SER A N 1
ATOM 721 C CA . SER A 1 93 ? -12.524 -18.712 7.453 1.00 96.69 93 SER A CA 1
ATOM 722 C C . SER A 1 93 ? -11.637 -17.623 8.071 1.00 96.69 93 SER A C 1
ATOM 724 O O . SER A 1 93 ? -10.412 -17.687 7.972 1.00 96.69 93 SER A O 1
ATOM 726 N N . GLY A 1 94 ? -12.249 -16.621 8.708 1.00 95.75 94 GLY A N 1
ATOM 727 C CA . GLY A 1 94 ? -11.543 -15.467 9.279 1.00 95.75 94 GLY A CA 1
ATOM 728 C C . GLY A 1 94 ? -11.234 -14.340 8.285 1.00 95.75 94 GLY A C 1
ATOM 729 O O . GLY A 1 94 ? -10.592 -13.365 8.661 1.00 95.75 94 GLY A O 1
ATOM 730 N N . TRP A 1 95 ? -11.673 -14.456 7.026 1.00 96.75 95 TRP A N 1
ATOM 731 C CA . TRP A 1 95 ? -11.511 -13.411 6.007 1.00 96.75 95 TRP A CA 1
ATOM 732 C C . TRP A 1 95 ? -12.779 -12.593 5.764 1.00 96.75 95 TRP A C 1
ATOM 734 O O . TRP A 1 95 ? -12.809 -11.839 4.796 1.00 96.75 95 TRP A O 1
ATOM 744 N N . SER A 1 96 ? -13.819 -12.722 6.598 1.00 97.38 96 SER A N 1
ATOM 745 C CA . SER A 1 96 ? -15.016 -11.884 6.454 1.00 97.38 96 SER A CA 1
ATOM 746 C C . SER A 1 96 ? -14.688 -10.421 6.745 1.00 97.38 96 SER A C 1
ATOM 748 O O . SER A 1 96 ? -13.683 -10.106 7.394 1.00 97.38 96 SER A O 1
ATOM 750 N N . TRP A 1 97 ? -15.542 -9.497 6.303 1.00 96.38 97 TRP A N 1
ATOM 751 C CA . TRP A 1 97 ? -15.327 -8.079 6.595 1.00 96.38 97 TRP A CA 1
ATOM 752 C C . TRP A 1 97 ? -15.235 -7.802 8.101 1.00 96.38 97 TRP A C 1
ATOM 754 O O . TRP A 1 97 ? -14.394 -7.016 8.542 1.00 96.38 97 TRP A O 1
ATOM 764 N N . ASN A 1 98 ? -16.062 -8.486 8.892 1.00 96.81 98 ASN A N 1
ATOM 765 C CA . ASN A 1 98 ? -16.098 -8.332 10.343 1.00 96.81 98 ASN A CA 1
ATOM 766 C C . ASN A 1 98 ? -14.805 -8.814 11.017 1.00 96.81 98 ASN A C 1
ATOM 768 O O . ASN A 1 98 ? -14.372 -8.204 11.994 1.00 96.81 98 ASN A O 1
ATOM 772 N N . ASP A 1 99 ? -14.163 -9.849 10.471 1.00 97.31 99 ASP A N 1
ATOM 773 C CA . ASP A 1 99 ? -12.882 -10.359 10.971 1.00 97.31 99 ASP A CA 1
ATOM 774 C C . ASP A 1 99 ? -11.709 -9.447 10.573 1.00 97.31 99 ASP A C 1
ATOM 776 O O . ASP A 1 99 ? -10.787 -9.206 11.357 1.00 97.31 99 ASP A O 1
ATOM 780 N N . MET A 1 100 ? -11.753 -8.896 9.357 1.00 96.75 100 MET A N 1
ATOM 781 C CA . MET A 1 100 ? -10.664 -8.094 8.793 1.00 96.75 100 MET A CA 1
ATOM 782 C C . MET A 1 100 ? -10.678 -6.632 9.257 1.00 96.75 100 MET A C 1
ATOM 784 O O . MET A 1 100 ? -9.617 -6.014 9.389 1.00 96.75 100 MET A O 1
ATOM 788 N N . LEU A 1 101 ? -11.851 -6.056 9.541 1.00 95.69 101 LEU A N 1
ATOM 789 C CA . LEU A 1 101 ? -11.979 -4.652 9.941 1.00 95.69 101 LEU A CA 1
ATOM 790 C C . LEU A 1 101 ? -11.141 -4.285 11.186 1.00 95.69 101 LEU A C 1
ATOM 792 O O . LEU A 1 101 ? -10.436 -3.270 11.137 1.00 95.69 101 LEU A O 1
ATOM 796 N N . PRO A 1 102 ? -11.128 -5.072 12.280 1.00 95.94 102 PRO A N 1
ATOM 797 C CA . PRO A 1 102 ? -10.252 -4.813 13.422 1.00 95.94 102 PRO A CA 1
ATOM 798 C C . PRO A 1 102 ? -8.762 -4.797 13.056 1.00 95.94 102 PRO A C 1
ATOM 800 O O . PRO A 1 102 ? -8.005 -3.999 13.611 1.00 95.94 102 PRO A O 1
ATOM 803 N N . ILE A 1 103 ? -8.338 -5.638 12.107 1.00 96.00 103 ILE A N 1
ATOM 804 C CA . ILE A 1 103 ? -6.950 -5.692 11.629 1.00 96.00 103 ILE A CA 1
ATOM 805 C C . ILE A 1 103 ? -6.628 -4.416 10.851 1.00 96.00 103 ILE A C 1
ATOM 807 O O . ILE A 1 103 ? -5.632 -3.758 11.145 1.00 96.00 103 ILE A O 1
ATOM 811 N N . PHE A 1 104 ? -7.499 -4.002 9.925 1.00 94.75 104 PHE A N 1
ATOM 812 C CA . PHE A 1 104 ? -7.327 -2.748 9.188 1.00 94.75 104 PHE A CA 1
ATOM 813 C C . PHE A 1 104 ? -7.222 -1.535 10.111 1.00 94.75 104 PHE A C 1
ATOM 815 O O . PHE A 1 104 ? -6.323 -0.711 9.944 1.00 94.75 104 PHE A O 1
ATOM 822 N N . ARG A 1 105 ? -8.074 -1.466 11.138 1.00 94.44 105 ARG A N 1
ATOM 823 C CA . ARG A 1 105 ? -8.016 -0.407 12.153 1.00 94.44 105 ARG A CA 1
ATOM 824 C C . ARG A 1 105 ? -6.733 -0.455 12.985 1.00 94.44 105 ARG A C 1
ATOM 826 O O . ARG A 1 105 ? -6.227 0.590 13.366 1.00 94.44 105 ARG A O 1
ATOM 833 N N . ARG A 1 106 ? -6.178 -1.635 13.268 1.00 95.56 106 ARG A N 1
ATOM 834 C CA . ARG A 1 106 ? -4.904 -1.755 13.998 1.00 95.56 106 ARG A CA 1
ATOM 835 C C . ARG A 1 106 ? -3.694 -1.367 13.147 1.00 95.56 106 ARG A C 1
ATOM 837 O O . ARG A 1 106 ? -2.684 -0.940 13.693 1.00 95.56 106 ARG A O 1
ATOM 844 N N . MET A 1 107 ? -3.770 -1.540 11.830 1.00 94.62 107 MET A N 1
ATOM 845 C CA . MET A 1 107 ? -2.640 -1.284 10.934 1.00 94.62 107 MET A CA 1
ATOM 846 C C . MET A 1 107 ? -2.396 0.202 10.669 1.00 94.62 107 MET A C 1
ATOM 848 O O . MET A 1 107 ? -1.255 0.571 10.402 1.00 94.62 107 MET A O 1
ATOM 852 N N . GLU A 1 108 ? -3.419 1.055 10.757 1.00 93.25 108 GLU A N 1
ATOM 853 C CA . GLU A 1 108 ? -3.313 2.457 10.342 1.00 93.25 108 GLU A CA 1
ATOM 854 C C . GLU A 1 108 ? -3.414 3.490 11.474 1.00 93.25 108 GLU A C 1
ATOM 856 O O . GLU A 1 108 ? -4.032 3.269 12.521 1.00 93.25 108 GLU A O 1
ATOM 861 N N . THR A 1 109 ? -2.884 4.672 11.177 1.00 94.31 109 THR A N 1
ATOM 862 C CA . THR A 1 109 ? -3.196 5.939 11.836 1.00 94.31 109 THR A CA 1
ATOM 863 C C . THR A 1 109 ? -3.723 6.900 10.774 1.00 94.31 109 THR A C 1
ATOM 865 O O . THR A 1 109 ? -2.970 7.332 9.903 1.00 94.31 109 THR A O 1
ATOM 868 N N . SER A 1 110 ? -5.027 7.180 10.814 1.00 91.25 110 SER A N 1
ATOM 869 C CA . SER A 1 110 ? -5.723 8.034 9.844 1.00 91.25 110 SER A CA 1
ATOM 870 C C . SER A 1 110 ? -5.742 9.495 10.297 1.00 91.25 110 SER A C 1
ATOM 872 O O . SER A 1 110 ? -6.103 9.774 11.441 1.00 91.25 110 SER A O 1
ATOM 874 N N . ASP A 1 111 ? -5.466 10.439 9.393 1.00 87.19 111 ASP A N 1
ATOM 875 C CA . ASP A 1 111 ? -5.563 11.884 9.679 1.00 87.19 111 ASP A CA 1
ATOM 876 C C . ASP A 1 111 ? -7.007 12.380 9.900 1.00 87.19 111 ASP A C 1
ATOM 878 O O . ASP A 1 111 ? -7.228 13.348 10.622 1.00 87.19 111 ASP A O 1
ATOM 882 N N . PHE A 1 112 ? -8.003 11.666 9.367 1.00 82.81 112 PHE A N 1
ATOM 883 C CA . PHE A 1 112 ? -9.426 11.835 9.698 1.00 82.81 112 PHE A CA 1
ATOM 884 C C . PHE A 1 112 ? -9.790 11.469 11.150 1.00 82.81 112 PHE A C 1
ATOM 886 O O . PHE A 1 112 ? -10.927 11.693 11.571 1.00 82.81 112 PHE A O 1
ATOM 893 N N . GLY A 1 113 ? -8.858 10.887 11.907 1.00 85.81 113 GLY A N 1
ATOM 894 C CA . GLY A 1 113 ? -9.076 10.396 13.262 1.00 85.81 113 GLY A CA 1
ATOM 895 C C . GLY A 1 113 ? -9.694 8.988 13.326 1.00 85.81 113 GLY A C 1
ATOM 896 O O . GLY A 1 113 ? -10.279 8.491 12.355 1.00 85.81 113 GLY A O 1
ATOM 897 N N . PRO A 1 114 ? -9.566 8.309 14.481 1.00 90.81 114 PRO A N 1
ATOM 898 C CA . PRO A 1 114 ? -10.117 6.974 14.675 1.00 90.81 114 PRO A CA 1
ATOM 899 C C . PRO A 1 114 ? -11.648 7.006 14.729 1.00 90.81 114 PRO A C 1
ATOM 901 O O . PRO A 1 114 ? -12.252 7.864 15.369 1.00 90.81 114 PRO A O 1
ATOM 904 N N . ASN A 1 115 ? -12.292 6.023 14.103 1.00 90.94 115 ASN A N 1
ATOM 905 C CA . ASN A 1 115 ? -13.744 5.838 14.165 1.00 90.94 115 ASN A CA 1
ATOM 906 C C . ASN A 1 115 ? -14.102 4.347 14.033 1.00 90.94 115 ASN A C 1
ATOM 908 O O . ASN A 1 115 ? -13.223 3.487 14.117 1.00 90.94 115 ASN A O 1
ATOM 912 N N . GLN A 1 116 ? -15.383 4.019 13.835 1.00 92.00 116 GLN A N 1
ATOM 913 C CA . GLN A 1 116 ? -15.831 2.626 13.676 1.00 92.00 116 GLN A CA 1
ATOM 914 C C . GLN A 1 116 ? -15.159 1.892 12.496 1.00 92.00 116 GLN A C 1
ATOM 916 O O . GLN A 1 116 ? -15.027 0.672 12.530 1.00 92.00 116 GLN A O 1
ATOM 921 N N . TRP A 1 117 ? -14.673 2.629 11.492 1.00 90.88 117 TRP A N 1
ATOM 922 C CA . TRP A 1 117 ? -14.021 2.105 10.291 1.00 90.88 117 TRP A CA 1
ATOM 923 C C . TRP A 1 117 ? -12.502 2.321 10.259 1.00 90.88 117 TRP A C 1
ATOM 925 O O . TRP A 1 117 ? -11.796 1.572 9.579 1.00 90.88 117 TRP A O 1
ATOM 935 N N . ARG A 1 118 ? -11.993 3.350 10.947 1.00 92.31 118 ARG A N 1
ATOM 936 C CA . ARG A 1 118 ? -10.597 3.808 10.861 1.00 92.31 118 ARG A CA 1
ATOM 937 C C . ARG A 1 118 ? -9.809 3.621 12.159 1.00 92.31 118 ARG A C 1
ATOM 939 O O . ARG A 1 118 ? -10.368 3.645 13.259 1.00 92.31 118 ARG A O 1
ATOM 946 N N . GLY A 1 119 ? -8.510 3.404 11.997 1.00 92.25 119 GLY A N 1
ATOM 947 C CA . GLY A 1 119 ? -7.503 3.333 13.053 1.00 92.25 119 GLY A CA 1
ATOM 948 C C . GLY A 1 119 ? -6.900 4.688 13.409 1.00 92.25 119 GLY A C 1
ATOM 949 O O . GLY A 1 119 ? -7.014 5.649 12.652 1.00 92.25 119 GLY A O 1
ATOM 950 N N . GLY A 1 120 ? -6.231 4.760 14.559 1.00 94.75 120 GLY A N 1
ATOM 951 C CA . GLY A 1 120 ? -5.551 5.981 15.016 1.00 94.75 120 GLY A CA 1
ATOM 952 C C . GLY A 1 120 ? -4.234 5.742 15.752 1.00 94.75 120 GLY A C 1
ATOM 953 O O . GLY A 1 120 ? -3.702 6.673 16.341 1.00 94.75 120 GLY A O 1
ATOM 954 N N . GLN A 1 121 ? -3.754 4.498 15.791 1.00 93.94 121 GLN A N 1
ATOM 955 C CA . GLN A 1 121 ? -2.558 4.111 16.556 1.00 93.94 121 GLN A CA 1
ATOM 956 C C . GLN A 1 121 ? -1.676 3.104 15.806 1.00 93.94 121 GLN A C 1
ATOM 958 O O . GLN A 1 121 ? -0.686 2.614 16.346 1.00 93.94 121 GLN A O 1
ATOM 963 N N . GLY A 1 122 ? -2.047 2.747 14.576 1.00 92.88 122 GLY A N 1
ATOM 964 C CA . GLY A 1 122 ? -1.299 1.804 13.767 1.00 92.88 122 GLY A CA 1
ATOM 965 C C . GLY A 1 122 ? -0.052 2.426 13.136 1.00 92.88 122 GLY A C 1
ATOM 966 O O . GLY A 1 122 ? 0.011 3.640 12.930 1.00 92.88 122 GLY A O 1
ATOM 967 N N . PRO A 1 123 ? 0.945 1.606 12.778 1.00 92.88 123 PRO A N 1
ATOM 968 C CA . PRO A 1 123 ? 2.218 2.090 12.247 1.00 92.88 123 PRO A CA 1
ATOM 969 C C . PRO A 1 123 ? 2.100 2.748 10.863 1.00 92.88 123 PRO A C 1
ATOM 971 O O . PRO A 1 123 ? 2.986 3.505 10.464 1.00 92.88 123 PRO A O 1
ATOM 974 N N . GLN A 1 124 ? 1.030 2.467 10.112 1.00 91.44 124 GLN A N 1
ATOM 975 C CA . GLN A 1 124 ? 0.828 3.034 8.785 1.00 91.44 124 GLN A CA 1
ATOM 976 C C . GLN A 1 124 ? 0.085 4.369 8.864 1.00 91.44 124 GLN A C 1
ATOM 978 O O . GLN A 1 124 ? -1.134 4.403 8.989 1.00 91.44 124 GLN A O 1
ATOM 983 N N . ASN A 1 125 ? 0.808 5.476 8.724 1.00 91.94 125 ASN A N 1
ATOM 984 C CA . ASN A 1 125 ? 0.185 6.793 8.605 1.00 91.94 125 ASN A CA 1
ATOM 985 C C . ASN A 1 125 ? -0.516 6.925 7.245 1.00 91.94 125 ASN A C 1
ATOM 987 O O . ASN A 1 125 ? 0.101 6.657 6.205 1.00 91.94 125 ASN A O 1
ATOM 991 N N . VAL A 1 126 ? -1.786 7.324 7.273 1.00 89.31 126 VAL A N 1
ATOM 992 C CA . VAL A 1 126 ? -2.651 7.543 6.110 1.00 89.31 126 VAL A CA 1
ATOM 993 C C . VAL A 1 126 ? -3.174 8.972 6.179 1.00 89.31 126 VAL A C 1
ATOM 995 O O . VAL A 1 126 ? -3.783 9.368 7.172 1.00 89.31 126 VAL A O 1
ATOM 998 N N . GLU A 1 127 ? -2.895 9.746 5.136 1.00 86.75 127 GLU A N 1
ATOM 999 C CA . GLU A 1 127 ? -3.182 11.177 5.088 1.00 86.75 127 GLU A CA 1
ATOM 1000 C C . GLU A 1 127 ? -3.855 11.565 3.768 1.00 86.75 127 GLU A C 1
ATOM 1002 O O . GLU A 1 127 ? -3.656 10.929 2.730 1.00 86.75 127 GLU A O 1
ATOM 1007 N N . GLN A 1 128 ? -4.599 12.665 3.771 1.00 83.25 128 GLN A N 1
ATOM 1008 C CA . GLN A 1 128 ? -5.058 13.300 2.542 1.00 83.25 128 GLN A CA 1
ATOM 1009 C C . GLN A 1 128 ? -3.880 13.850 1.723 1.00 83.25 128 GLN A C 1
ATOM 1011 O O . GLN A 1 128 ? -2.840 14.255 2.252 1.00 83.25 128 GLN A O 1
ATOM 1016 N N . LEU A 1 129 ? -4.067 13.950 0.403 1.00 80.50 129 LEU A N 1
ATOM 1017 C CA . LEU A 1 129 ? -3.115 14.637 -0.472 1.00 80.50 129 LEU A CA 1
ATOM 1018 C C . LEU A 1 129 ? -2.842 16.072 0.015 1.00 80.50 129 LEU A C 1
ATOM 1020 O O . LEU A 1 129 ? -3.743 16.915 0.059 1.00 80.50 129 LEU A O 1
ATOM 1024 N N . ARG A 1 130 ? -1.566 16.350 0.313 1.00 76.38 130 ARG A N 1
ATOM 1025 C CA . ARG A 1 130 ? -1.072 17.666 0.757 1.00 76.38 130 ARG A CA 1
ATOM 1026 C C . ARG A 1 130 ? -1.089 18.714 -0.355 1.00 76.38 130 ARG A C 1
ATOM 1028 O O . ARG A 1 130 ? -1.301 19.890 -0.090 1.00 76.38 130 ARG A O 1
ATOM 1035 N N . PHE A 1 131 ? -0.878 18.285 -1.598 1.00 74.94 131 PHE A N 1
ATOM 1036 C CA . PHE A 1 131 ? -0.951 19.138 -2.779 1.00 74.94 131 PHE A CA 1
ATOM 1037 C C . PHE A 1 131 ? -2.160 18.747 -3.626 1.00 74.94 131 PHE A C 1
ATOM 1039 O O . PHE A 1 131 ? -2.339 17.577 -3.964 1.00 74.94 131 PHE A O 1
ATOM 1046 N N . ARG A 1 132 ? -2.985 19.735 -3.979 1.00 68.94 132 ARG A N 1
ATOM 1047 C CA . ARG A 1 132 ? -4.199 19.549 -4.777 1.00 68.94 132 ARG A CA 1
ATOM 1048 C C . ARG A 1 132 ? -4.095 20.388 -6.040 1.00 68.94 132 ARG A C 1
ATOM 1050 O O . ARG A 1 132 ? -4.134 21.614 -5.981 1.00 68.94 132 ARG A O 1
ATOM 1057 N N . HIS A 1 133 ? -3.976 19.730 -7.188 1.00 70.81 133 HIS A N 1
ATOM 1058 C CA . HIS A 1 133 ? -4.023 20.426 -8.468 1.00 70.81 133 HIS A CA 1
ATOM 1059 C C . HIS A 1 133 ? -5.467 20.867 -8.763 1.00 70.81 133 HIS A C 1
ATOM 1061 O O . HIS A 1 133 ? -6.375 20.035 -8.770 1.00 70.81 133 HIS A O 1
ATOM 1067 N N . GLN A 1 134 ? -5.680 22.157 -9.046 1.00 67.81 134 GLN A N 1
ATOM 1068 C CA . GLN A 1 134 ? -7.010 22.790 -9.147 1.00 67.81 134 GLN A CA 1
ATOM 1069 C C . GLN A 1 134 ? -7.984 22.109 -10.126 1.00 67.81 134 GLN A C 1
ATOM 1071 O O . GLN A 1 134 ? -9.195 22.209 -9.953 1.00 67.81 134 GLN A O 1
ATOM 1076 N N . ARG A 1 135 ? -7.483 21.411 -11.154 1.00 64.56 135 ARG A N 1
ATOM 1077 C CA . ARG A 1 135 ? -8.331 20.727 -12.150 1.00 64.56 135 ARG A CA 1
ATOM 1078 C C . ARG A 1 135 ? -8.740 19.299 -11.782 1.00 64.56 135 ARG A C 1
ATOM 1080 O O . ARG A 1 135 ? -9.667 18.784 -12.386 1.00 64.56 135 ARG A O 1
ATOM 1087 N N . LEU A 1 136 ? -8.072 18.649 -10.826 1.00 57.06 136 LEU A N 1
ATOM 1088 C CA . LEU A 1 136 ? -8.308 17.225 -10.528 1.00 57.06 136 LEU A CA 1
ATOM 1089 C C . LEU A 1 136 ? -9.532 16.974 -9.633 1.00 57.06 136 LEU A C 1
ATOM 1091 O O . LEU A 1 136 ? -9.906 15.826 -9.427 1.00 57.06 136 LEU A O 1
ATOM 1095 N N . LEU A 1 137 ? -10.148 18.032 -9.099 1.00 53.53 137 LEU A N 1
ATOM 1096 C CA . LEU A 1 137 ? -11.286 17.952 -8.178 1.00 53.53 137 LEU A CA 1
ATOM 1097 C C . LEU A 1 137 ? -12.450 18.857 -8.590 1.00 53.53 137 LEU A C 1
ATOM 1099 O O . LEU A 1 137 ? -13.323 19.125 -7.767 1.00 53.53 137 LEU A O 1
ATOM 1103 N N . GLN A 1 138 ? -12.477 19.355 -9.833 1.00 48.75 138 GLN A N 1
ATOM 1104 C CA . GLN A 1 138 ? -13.680 20.046 -10.287 1.00 48.75 138 GLN A CA 1
ATOM 1105 C C . GLN A 1 138 ? -14.818 19.021 -10.282 1.00 48.75 138 GLN A C 1
ATOM 1107 O O . GLN A 1 138 ? -14.665 17.976 -10.923 1.00 48.75 138 GLN A O 1
ATOM 1112 N N . PRO A 1 139 ? -15.924 19.264 -9.549 1.00 47.84 139 PRO A N 1
ATOM 1113 C CA . PRO A 1 139 ? -17.103 18.438 -9.718 1.00 47.84 139 PRO A CA 1
ATOM 1114 C C . PRO A 1 139 ? -17.424 18.474 -11.206 1.00 47.84 139 PRO A C 1
ATOM 1116 O O . PRO A 1 139 ? -17.513 19.551 -11.797 1.00 47.84 139 PRO A O 1
ATOM 1119 N N . THR A 1 140 ? -17.498 17.301 -11.830 1.00 46.09 140 THR A N 1
ATOM 1120 C CA . THR A 1 140 ? -17.921 17.205 -13.222 1.00 46.09 140 THR A CA 1
ATOM 1121 C C . THR A 1 140 ? -19.251 17.952 -13.311 1.00 46.09 140 THR A C 1
ATOM 1123 O O . THR A 1 140 ? -20.153 17.620 -12.533 1.00 46.09 140 THR A O 1
ATOM 1126 N N . PRO A 1 141 ? -19.395 18.982 -14.167 1.00 44.91 141 PRO A N 1
ATOM 1127 C CA . PRO A 1 141 ? -20.702 19.580 -14.391 1.00 44.91 141 PRO A CA 1
ATOM 1128 C C . PRO A 1 141 ? -21.673 18.442 -14.718 1.00 44.91 141 PRO A C 1
ATOM 1130 O O . PRO A 1 141 ? -21.339 17.594 -15.548 1.00 44.91 141 PRO A O 1
ATOM 1133 N N . GLN A 1 142 ? -22.831 18.362 -14.051 1.00 50.66 142 GLN A N 1
ATOM 1134 C CA . GLN A 1 142 ? -23.832 17.306 -14.283 1.00 50.66 142 GLN A CA 1
ATOM 1135 C C . GLN A 1 142 ? -24.503 17.386 -15.675 1.00 50.66 142 GLN A C 1
ATOM 1137 O O . GLN A 1 142 ? -25.673 17.055 -15.837 1.00 50.66 142 GLN A O 1
ATOM 1142 N N . THR A 1 143 ? -23.796 17.805 -16.716 1.00 39.78 143 THR A N 1
ATOM 1143 C CA . THR A 1 143 ? -24.359 18.109 -18.028 1.00 39.78 143 THR A CA 1
ATOM 1144 C C . THR A 1 143 ? -23.677 17.308 -19.128 1.00 39.78 143 THR A C 1
ATOM 1146 O O . THR A 1 143 ? -22.808 17.805 -19.835 1.00 39.78 143 THR A O 1
ATOM 1149 N N . LEU A 1 144 ? -24.154 16.074 -19.322 1.00 34.72 144 LEU A N 1
ATOM 1150 C CA . LEU A 1 144 ? -24.449 15.554 -20.660 1.00 34.72 144 LEU A CA 1
ATOM 1151 C C . LEU A 1 144 ? -25.462 14.398 -20.562 1.00 34.72 144 LEU A C 1
ATOM 1153 O O . LEU A 1 144 ? -25.121 13.299 -20.134 1.00 34.72 144 LEU A O 1
ATOM 1157 N N . GLY A 1 145 ? -26.715 14.704 -20.922 1.00 34.84 145 GLY A N 1
ATOM 1158 C CA . GLY A 1 145 ? -27.865 13.828 -21.214 1.00 34.84 145 GLY A CA 1
ATOM 1159 C C . GLY A 1 145 ? -27.691 12.308 -21.140 1.00 34.84 145 GLY A C 1
ATOM 1160 O O . GLY A 1 145 ? -27.867 11.621 -22.141 1.00 34.84 145 GLY A O 1
ATOM 1161 N N . SER A 1 146 ? -27.412 11.764 -19.959 1.00 35.56 146 SER A N 1
ATOM 1162 C CA . SER A 1 146 ? -27.532 10.328 -19.710 1.00 35.56 146 SER A CA 1
ATOM 1163 C C . SER A 1 146 ? -28.999 10.036 -19.381 1.00 35.56 146 SER A C 1
ATOM 1165 O O . SER A 1 146 ? -29.561 10.758 -18.554 1.00 35.56 146 SER A O 1
ATOM 1167 N N . PRO A 1 147 ? -29.649 9.042 -20.020 1.00 34.31 147 PRO A N 1
ATOM 1168 C CA . PRO A 1 147 ? -31.068 8.783 -19.804 1.00 34.31 147 PRO A CA 1
ATOM 1169 C C . PRO A 1 147 ? -31.310 8.506 -18.322 1.00 34.31 147 PRO A C 1
ATOM 1171 O O . PRO A 1 147 ? -30.521 7.790 -17.699 1.00 34.31 147 PRO A O 1
ATOM 1174 N N . GLU A 1 148 ? -32.374 9.097 -17.767 1.00 35.78 148 GLU A N 1
ATOM 1175 C CA . GLU A 1 148 ? -32.786 8.908 -16.377 1.00 35.78 148 GLU A CA 1
ATOM 1176 C C . GLU A 1 148 ? -32.825 7.414 -16.052 1.00 35.78 148 GLU A C 1
ATOM 1178 O O . GLU A 1 148 ? -33.748 6.679 -16.411 1.00 35.78 148 GLU A O 1
ATOM 1183 N N . ARG A 1 149 ? -31.780 6.934 -15.376 1.00 36.75 149 ARG A N 1
ATOM 1184 C CA . ARG A 1 149 ? -31.748 5.571 -1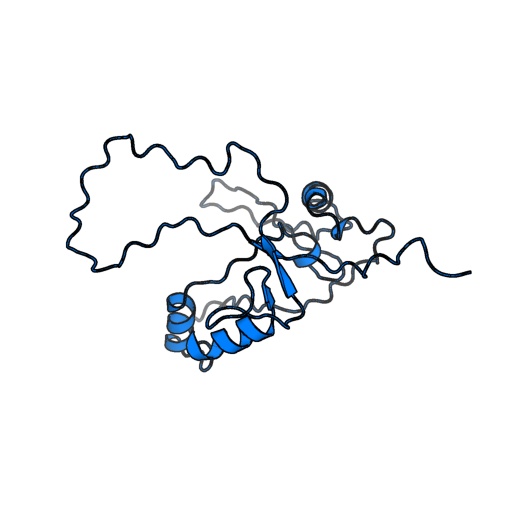4.874 1.00 36.75 149 ARG A CA 1
ATOM 1185 C C . ARG A 1 149 ? -32.650 5.562 -13.649 1.00 36.75 149 ARG A C 1
ATOM 1187 O O . ARG A 1 149 ? -32.219 5.932 -12.562 1.00 36.75 149 ARG A O 1
ATOM 1194 N N . ASN A 1 150 ? -33.911 5.222 -13.909 1.00 31.25 150 ASN A N 1
ATOM 1195 C CA . ASN A 1 150 ? -34.997 4.916 -12.983 1.00 31.25 150 ASN A CA 1
ATOM 1196 C C . ASN A 1 150 ? -34.511 4.747 -11.528 1.00 31.25 150 ASN A C 1
ATOM 1198 O O . ASN A 1 150 ? -33.849 3.761 -11.185 1.00 31.25 150 ASN A O 1
ATOM 1202 N N . ARG A 1 151 ? -34.801 5.767 -10.712 1.00 37.25 151 ARG A N 1
ATOM 1203 C CA . ARG A 1 151 ? -34.244 6.005 -9.370 1.00 37.25 151 ARG A CA 1
ATOM 1204 C C . ARG A 1 151 ? -34.850 5.093 -8.290 1.00 37.25 151 ARG A C 1
ATOM 1206 O O . ARG A 1 151 ? -34.421 5.167 -7.146 1.00 37.25 151 ARG A O 1
ATOM 1213 N N . ASP A 1 152 ? -35.734 4.167 -8.669 1.00 31.47 152 ASP A N 1
ATOM 1214 C CA . ASP A 1 152 ? -36.539 3.371 -7.731 1.00 31.47 152 ASP A CA 1
ATOM 1215 C C . ASP A 1 152 ? -36.115 1.894 -7.596 1.00 31.47 152 ASP A C 1
ATOM 1217 O O . ASP A 1 152 ? -36.796 1.111 -6.937 1.00 31.47 152 ASP A O 1
ATOM 1221 N N . ARG A 1 153 ? -34.989 1.462 -8.191 1.00 34.03 153 ARG A N 1
ATOM 1222 C CA . ARG A 1 153 ? -34.552 0.043 -8.121 1.00 34.03 153 ARG A CA 1
ATOM 1223 C C . ARG A 1 153 ? -33.453 -0.287 -7.118 1.00 34.03 153 ARG A C 1
ATOM 1225 O O . ARG A 1 153 ? -33.187 -1.464 -6.892 1.00 34.03 153 ARG A O 1
ATOM 1232 N N . PHE A 1 154 ? -32.840 0.710 -6.493 1.00 32.75 154 PHE A N 1
ATOM 1233 C CA . PHE A 1 154 ? -31.847 0.493 -5.447 1.00 32.75 154 PHE A CA 1
ATOM 1234 C C . PHE A 1 154 ? -32.085 1.515 -4.348 1.00 32.75 154 PHE A C 1
ATOM 1236 O O . PHE A 1 154 ? -31.723 2.677 -4.496 1.00 32.75 154 PHE A O 1
ATOM 1243 N N . ASN A 1 155 ? -32.705 1.068 -3.255 1.00 28.25 155 ASN A N 1
ATOM 1244 C CA . ASN A 1 155 ? -32.850 1.825 -2.017 1.00 28.25 155 ASN A CA 1
ATOM 1245 C C . ASN A 1 155 ? -31.464 2.035 -1.375 1.00 28.25 155 ASN A C 1
ATOM 1247 O O . ASN A 1 155 ? -31.108 1.389 -0.392 1.00 28.25 155 ASN A O 1
ATOM 1251 N N . LEU A 1 156 ? -30.632 2.865 -2.003 1.00 32.03 156 LEU A N 1
ATOM 1252 C CA . LEU A 1 156 ? -29.317 3.254 -1.523 1.00 32.03 156 LEU A CA 1
ATOM 1253 C C . LEU A 1 156 ? -29.408 4.719 -1.094 1.00 32.03 156 LEU A C 1
ATOM 1255 O O . LEU A 1 156 ? -29.687 5.570 -1.943 1.00 32.03 156 LEU A O 1
ATOM 1259 N N . PRO A 1 157 ? -29.170 5.049 0.188 1.00 26.06 157 PRO A N 1
ATOM 1260 C CA . PRO A 1 157 ? -28.997 6.438 0.573 1.00 26.06 157 PRO A CA 1
ATOM 1261 C C . PRO A 1 157 ? -27.824 7.015 -0.225 1.00 26.06 157 PRO A C 1
ATOM 1263 O O . PRO A 1 157 ? -26.789 6.372 -0.394 1.00 26.06 157 PRO A O 1
ATOM 1266 N N . SER A 1 158 ? -28.024 8.216 -0.756 1.00 26.89 158 SER A N 1
ATOM 1267 C CA . SER A 1 158 ? -27.073 8.971 -1.566 1.00 26.89 158 SER A CA 1
ATOM 1268 C C . SER A 1 158 ? -25.679 8.998 -0.936 1.00 26.89 158 SER A C 1
ATOM 1270 O O . SER A 1 158 ? -25.444 9.729 0.026 1.00 26.89 158 SER A O 1
ATOM 1272 N N . VAL A 1 159 ? -24.738 8.236 -1.496 1.00 28.55 159 VAL A N 1
ATOM 1273 C CA . VAL A 1 159 ? -23.316 8.366 -1.169 1.00 28.55 159 VAL A CA 1
ATOM 1274 C C . VAL A 1 159 ? -22.639 9.040 -2.354 1.00 28.55 159 VAL A C 1
ATOM 1276 O O . VAL A 1 159 ? -22.458 8.434 -3.408 1.00 28.55 159 VAL A O 1
ATOM 1279 N N . ASN A 1 160 ? -22.291 10.317 -2.193 1.00 23.22 160 ASN A N 1
ATOM 1280 C CA . ASN A 1 160 ? -21.411 11.015 -3.123 1.00 23.22 160 ASN A CA 1
ATOM 1281 C C . ASN A 1 160 ? -20.067 10.271 -3.158 1.00 23.22 160 ASN A C 1
ATOM 1283 O O . ASN A 1 160 ? -19.326 10.280 -2.176 1.00 23.22 160 ASN A O 1
ATOM 1287 N N . PHE A 1 161 ? -19.747 9.621 -4.278 1.00 27.19 161 PHE A N 1
ATOM 1288 C CA . PHE A 1 161 ? -18.434 9.020 -4.522 1.00 27.19 161 PHE A CA 1
ATOM 1289 C C . PHE A 1 161 ? -17.413 10.113 -4.865 1.00 27.19 161 PHE A C 1
ATOM 1291 O O . PHE A 1 161 ? -16.931 10.221 -5.986 1.00 27.19 161 PHE A O 1
ATOM 1298 N N . THR A 1 162 ? -17.049 10.907 -3.864 1.00 29.23 162 THR A N 1
ATOM 1299 C CA . THR A 1 162 ? -15.710 11.489 -3.796 1.00 29.23 162 THR A CA 1
ATOM 1300 C C . THR A 1 162 ? -14.990 10.694 -2.723 1.00 29.23 162 THR A C 1
ATOM 1302 O O . THR A 1 162 ? -15.008 11.072 -1.556 1.00 29.23 162 THR A O 1
ATOM 1305 N N . VAL A 1 163 ? -14.421 9.540 -3.083 1.00 34.50 163 VAL A N 1
ATOM 1306 C CA . VAL A 1 163 ? -13.472 8.889 -2.173 1.00 34.50 163 VAL A CA 1
ATOM 1307 C C . VAL A 1 163 ? -12.257 9.815 -2.152 1.00 34.50 163 VAL A C 1
ATOM 1309 O O . VAL A 1 163 ? -11.657 10.011 -3.214 1.00 34.50 163 VAL A O 1
ATOM 1312 N N . PRO A 1 164 ? -11.923 10.469 -1.026 1.00 43.88 164 PRO A N 1
ATOM 1313 C CA . PRO A 1 164 ? -10.705 11.258 -0.972 1.00 43.88 164 PRO A CA 1
ATOM 1314 C C . PRO A 1 164 ? -9.543 10.323 -1.311 1.00 43.88 164 PRO A C 1
ATOM 1316 O O . PRO A 1 164 ? -9.449 9.224 -0.769 1.00 43.88 164 PRO A O 1
ATOM 1319 N N . VAL A 1 165 ? -8.690 10.725 -2.253 1.00 54.06 165 VAL A N 1
ATOM 1320 C CA . VAL A 1 165 ? -7.459 9.981 -2.524 1.00 54.06 165 VAL A CA 1
ATOM 1321 C C . VAL A 1 165 ? -6.574 10.137 -1.289 1.00 54.06 165 VAL A C 1
ATOM 1323 O O . VAL A 1 165 ? -6.054 11.223 -1.022 1.00 54.06 165 VAL A O 1
ATOM 1326 N N . GLU A 1 166 ? -6.465 9.063 -0.514 1.00 59.81 166 GLU A N 1
ATOM 1327 C CA . GLU A 1 166 ? -5.600 8.961 0.657 1.00 59.81 166 GLU A CA 1
ATOM 1328 C C . GLU A 1 166 ? -4.234 8.419 0.227 1.00 59.81 166 GLU A C 1
ATOM 1330 O O . GLU A 1 166 ? -4.134 7.552 -0.650 1.00 59.81 166 GLU A O 1
ATOM 1335 N N . ILE A 1 167 ? -3.173 8.932 0.845 1.00 68.00 167 ILE A N 1
ATOM 1336 C CA . ILE A 1 167 ? -1.808 8.472 0.627 1.00 68.00 167 ILE A CA 1
ATOM 1337 C C . ILE A 1 167 ? -1.191 7.926 1.911 1.00 68.00 167 ILE A C 1
ATOM 1339 O O . ILE A 1 167 ? -1.322 8.492 2.994 1.00 68.00 167 ILE A O 1
ATOM 1343 N N . SER A 1 168 ? -0.470 6.819 1.783 1.00 68.25 168 SER A N 1
ATOM 1344 C CA . SER A 1 168 ? 0.358 6.256 2.841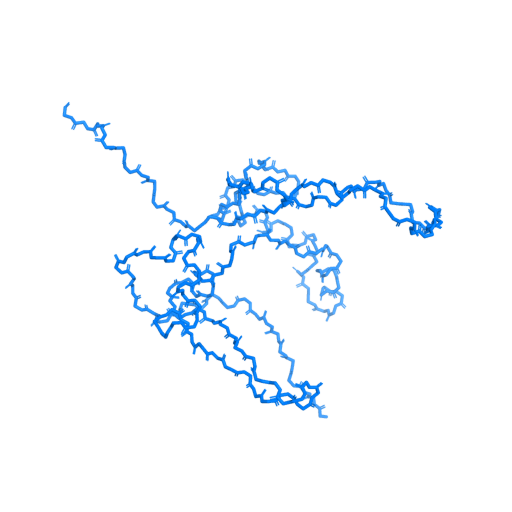 1.00 68.25 168 SER A CA 1
ATOM 1345 C C . SER A 1 168 ? 1.668 7.044 2.959 1.00 68.25 168 SER A C 1
ATOM 1347 O O . SER A 1 168 ? 2.419 7.127 1.982 1.00 68.25 168 SER A O 1
ATOM 1349 N N . ARG A 1 169 ? 2.009 7.567 4.142 1.00 67.88 169 ARG A N 1
ATOM 1350 C CA . ARG A 1 169 ? 3.334 8.165 4.378 1.00 67.88 169 ARG A CA 1
ATOM 1351 C C . ARG A 1 169 ? 4.368 7.058 4.613 1.00 67.88 169 ARG A C 1
ATOM 1353 O O . ARG A 1 169 ? 4.172 6.184 5.458 1.00 67.88 169 ARG A O 1
ATOM 1360 N N . ARG A 1 170 ? 5.489 7.111 3.888 1.00 66.25 170 ARG A N 1
ATOM 1361 C CA . ARG A 1 170 ? 6.673 6.280 4.164 1.00 66.25 170 ARG A CA 1
ATOM 1362 C C . ARG A 1 170 ? 7.451 6.915 5.313 1.00 66.25 170 ARG A C 1
ATOM 1364 O O . ARG A 1 170 ? 7.625 8.129 5.312 1.00 66.25 170 ARG A O 1
ATOM 1371 N N . GLY A 1 171 ? 7.852 6.110 6.297 1.00 48.69 171 GLY A N 1
ATOM 1372 C CA . GLY A 1 171 ? 8.449 6.583 7.547 1.00 48.69 171 GLY A CA 1
ATOM 1373 C C . GLY A 1 171 ? 9.512 7.663 7.337 1.00 48.69 171 GLY A C 1
ATOM 1374 O O . GLY A 1 171 ? 10.550 7.415 6.732 1.00 48.69 171 GLY A O 1
ATOM 1375 N N . SER A 1 172 ? 9.248 8.856 7.862 1.00 37.28 172 SER A N 1
ATOM 1376 C CA . SER A 1 172 ? 10.282 9.822 8.207 1.00 37.28 172 SER A CA 1
ATOM 1377 C C . SER A 1 172 ? 10.568 9.648 9.693 1.00 37.28 172 SER A C 1
ATOM 1379 O O . SER A 1 172 ? 9.629 9.649 10.493 1.00 37.28 172 SER A O 1
ATOM 1381 N N . ALA A 1 173 ? 11.840 9.549 10.084 1.00 31.44 173 ALA A N 1
ATOM 1382 C CA . ALA A 1 173 ? 12.201 9.936 11.444 1.00 31.44 173 ALA A CA 1
ATOM 1383 C C . ALA A 1 173 ? 11.653 11.359 11.693 1.00 31.44 173 ALA A C 1
ATOM 1385 O O . ALA A 1 173 ? 11.632 12.157 10.746 1.00 31.44 173 ALA A O 1
ATOM 1386 N N . PRO A 1 174 ? 11.171 11.685 12.905 1.00 31.86 174 PRO A N 1
ATOM 1387 C CA . PRO A 1 174 ? 10.826 13.065 13.218 1.00 31.86 174 PRO A CA 1
ATOM 1388 C C . PRO A 1 174 ? 12.045 13.940 12.909 1.00 31.86 174 PRO A C 1
ATOM 1390 O O . PRO A 1 174 ? 13.176 13.570 13.238 1.00 31.86 174 PRO A O 1
ATOM 1393 N N . ALA A 1 175 ? 11.825 15.059 12.218 1.00 34.38 175 ALA A N 1
ATOM 1394 C CA . ALA A 1 175 ? 12.869 16.053 12.037 1.00 34.38 175 ALA A CA 1
ATOM 1395 C C . ALA A 1 175 ? 13.381 16.432 13.433 1.00 34.38 175 ALA A C 1
ATOM 1397 O O . ALA A 1 175 ? 12.583 16.814 14.289 1.00 34.38 175 ALA A O 1
ATOM 1398 N N . LYS A 1 176 ? 14.685 16.265 13.684 1.00 33.66 176 LYS A N 1
ATOM 1399 C CA . LYS A 1 176 ? 15.301 16.892 14.852 1.00 33.66 176 LYS A CA 1
ATOM 1400 C C . LYS A 1 176 ? 15.141 18.395 14.675 1.00 33.66 176 LYS A C 1
ATOM 1402 O O . LYS A 1 176 ? 15.470 18.913 13.607 1.00 33.66 176 LYS A O 1
ATOM 1407 N N . ASP A 1 177 ? 14.605 19.038 15.699 1.00 33.66 177 ASP A N 1
ATOM 1408 C CA . ASP A 1 177 ? 14.546 20.487 15.792 1.00 33.66 177 ASP A CA 1
ATOM 1409 C C . ASP A 1 177 ? 15.976 21.039 15.632 1.00 33.66 177 ASP A C 1
ATOM 1411 O O . ASP A 1 177 ? 16.876 20.573 16.338 1.00 33.66 177 ASP A O 1
ATOM 1415 N N . PRO A 1 178 ? 16.255 21.936 14.670 1.00 39.84 178 PRO A N 1
ATOM 1416 C CA . PRO A 1 1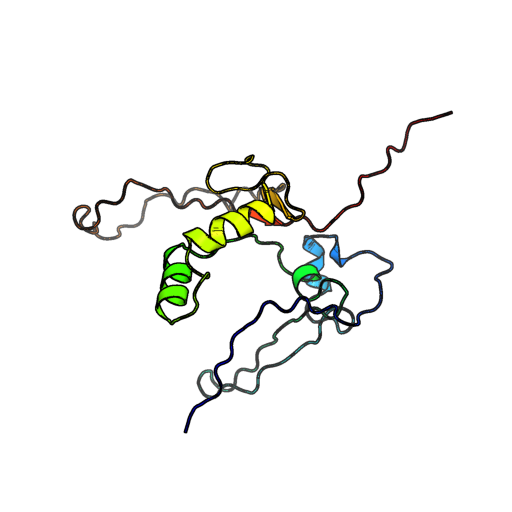78 ? 17.589 22.507 14.507 1.00 39.84 178 PRO A CA 1
ATOM 1417 C C . PRO A 1 178 ? 17.926 23.572 15.566 1.00 39.84 178 PRO A C 1
ATOM 1419 O O . PRO A 1 178 ? 19.011 24.148 15.501 1.00 39.84 178 PRO A O 1
ATOM 1422 N N . HIS A 1 179 ? 17.044 23.828 16.540 1.00 44.50 179 HIS A N 1
ATOM 1423 C CA . HIS A 1 179 ? 17.264 24.807 17.604 1.00 44.50 179 HIS A CA 1
ATOM 1424 C C . HIS A 1 179 ? 16.826 24.270 18.982 1.00 44.50 179 HIS A C 1
ATOM 1426 O O . HIS A 1 179 ? 15.636 24.154 19.252 1.00 44.50 179 HIS A O 1
ATOM 1432 N N . GLY A 1 180 ? 17.806 23.973 19.843 1.00 31.55 180 GLY A N 1
ATOM 1433 C CA . GLY A 1 180 ? 17.660 23.530 21.243 1.00 31.55 180 GLY A CA 1
ATOM 1434 C C . GLY A 1 180 ? 18.619 22.361 21.519 1.00 31.55 180 GLY A C 1
ATOM 1435 O O . GLY A 1 180 ? 18.477 21.309 20.904 1.00 31.55 180 GLY A O 1
ATOM 1436 N N . ASP A 1 181 ? 19.685 22.452 22.314 1.00 33.31 181 ASP A N 1
ATOM 1437 C CA . ASP A 1 181 ? 20.002 23.349 23.425 1.00 33.31 181 ASP A CA 1
ATOM 1438 C C . ASP A 1 181 ? 21.528 23.591 23.501 1.00 33.31 181 ASP A C 1
ATOM 1440 O O . ASP A 1 181 ? 22.313 22.648 23.358 1.00 33.31 181 ASP A O 1
ATOM 1444 N N . GLU A 1 182 ? 21.918 24.843 23.758 1.00 32.88 182 GLU A N 1
ATOM 1445 C CA . GLU A 1 182 ? 23.044 25.234 24.626 1.00 32.88 182 GLU A CA 1
ATOM 1446 C C . GLU A 1 182 ? 22.458 26.107 25.745 1.00 32.88 182 GLU A C 1
ATOM 1448 O O . GLU A 1 182 ? 21.570 26.935 25.419 1.00 32.88 182 GLU A O 1
#

InterPro domains:
  IPR000172 Glucose-methanol-choline oxidoreductase, N-terminal [PF00732] (57-122)
  IPR012132 Glucose-methanol-choline oxidoreductase [PTHR11552] (17-139)
  IPR036188 FAD/NAD(P)-binding domain superfamily [G3DSA:3.50.50.60] (61-110)
  IPR036188 FAD/NAD(P)-binding domain superfamily [SSF51905] (35-131)

Sequence (182 aa):
MRGPNLFQHLVHAQASGKSEKLNITSVPAALLYTIGNERYDWKYQTEPDPTRDGLVEAWPRGRVPGGSSAINGMIYVRARAADFDRWAGMGNSGWSWNDMLPIFRRMETSDFGPNQWRGGQGPQNVEQLRFRHQRLLQPTPQTLGSPERNRDRFNLPSVNFTVPVEISRRGSAPAKDPHGDE

Radius of gyration: 21.4 Å; chains: 1; bounding box: 60×57×55 Å

Organism: NCBI:txid1121003